Protein AF-A0A6A4H3V5-F1 (afdb_monomer)

Sequence (166 aa):
MTEITISYGDTLASAAERAKYLAPYGIRSCACGPSCSDPARAKISEKRRESLRNPFTLFPPPEPTWPRDKWIQPAVQRVQELEEEDLQAPEPYKRTLHLLVNAYSHLQDIDKALFYAKKLKPVCKAHEGVDLPAMYLSKSGLKSSPGYMAAAMQKNFKLPQEYHLC

Secondary structure (DSSP, 8-state):
-PPP---SS-TTS-HHHHHHHHGGGT-SS--SSHHHHSHHHHHHHHHHHHHHHSPP-----SS--SSTTGGGHHHHHHHHHHHHTT--SSHHHHHHHHHHHHHHHHTT-HHHHHHHHHHHHHHHHHHHSSPPPGGGSSHHHHHTSHHHHHHHHHHH-PPP------

Structure (mmCIF, N/CA/C/O backbone):
data_AF-A0A6A4H3V5-F1
#
_entry.id   AF-A0A6A4H3V5-F1
#
loop_
_atom_site.group_PDB
_atom_site.id
_atom_site.type_symbol
_atom_site.label_atom_id
_atom_site.label_alt_id
_atom_site.label_comp_id
_atom_site.label_asym_id
_atom_site.label_entity_id
_atom_site.label_seq_id
_atom_site.pdbx_PDB_ins_code
_atom_site.Cartn_x
_atom_site.Cartn_y
_atom_site.Cartn_z
_atom_site.occupancy
_atom_site.B_iso_or_equiv
_atom_site.auth_seq_id
_atom_site.auth_comp_id
_atom_site.auth_asym_id
_atom_site.auth_atom_id
_atom_site.pdbx_PDB_model_num
ATOM 1 N N . MET A 1 1 ? -11.578 -22.046 15.046 1.00 62.75 1 MET A N 1
ATOM 2 C CA . MET A 1 1 ? -12.554 -21.227 14.300 1.00 62.75 1 MET A CA 1
ATOM 3 C C . MET A 1 1 ? -12.073 -19.793 14.404 1.00 62.75 1 MET A C 1
ATOM 5 O O . MET A 1 1 ? -11.850 -19.351 15.522 1.00 62.75 1 MET A O 1
ATOM 9 N N . THR A 1 2 ? -11.790 -19.136 13.281 1.00 87.06 2 THR A N 1
ATOM 10 C CA . THR A 1 2 ? -11.323 -17.740 13.271 1.00 87.06 2 THR A CA 1
ATOM 11 C C . THR A 1 2 ? -12.538 -16.828 13.198 1.00 87.06 2 THR A C 1
ATOM 13 O O . THR A 1 2 ? -13.448 -17.097 12.414 1.00 87.06 2 THR A O 1
ATOM 16 N N . GLU A 1 3 ? -12.576 -15.791 14.029 1.00 86.88 3 GLU A N 1
ATOM 17 C CA . GLU A 1 3 ? -13.626 -14.774 13.976 1.00 86.88 3 GLU A CA 1
ATOM 18 C C . GLU A 1 3 ? -13.541 -13.998 12.653 1.00 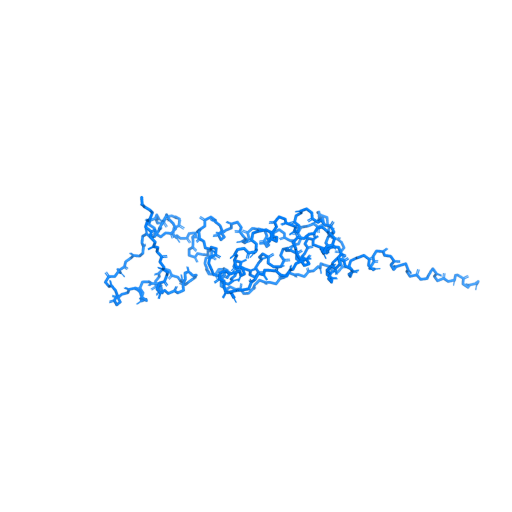86.88 3 GLU A C 1
ATOM 20 O O . GLU A 1 3 ? -12.453 -13.625 12.212 1.00 86.88 3 GLU A O 1
ATOM 25 N N . ILE A 1 4 ? -14.686 -13.778 12.005 1.00 86.19 4 ILE A N 1
ATOM 26 C CA . ILE A 1 4 ? -14.782 -12.961 10.791 1.00 86.19 4 ILE A CA 1
ATOM 27 C C . ILE A 1 4 ? -15.209 -11.560 11.215 1.00 86.19 4 ILE A C 1
ATOM 29 O O . ILE A 1 4 ? -16.262 -11.396 11.828 1.00 86.19 4 ILE A O 1
ATOM 33 N N . THR A 1 5 ? -14.413 -10.553 10.864 1.00 86.12 5 THR A N 1
ATOM 34 C CA . THR A 1 5 ? -14.663 -9.154 11.223 1.00 86.12 5 THR A CA 1
ATOM 35 C C . THR A 1 5 ? -14.806 -8.278 9.978 1.00 86.12 5 THR A C 1
ATOM 37 O O . THR A 1 5 ? -14.282 -8.592 8.908 1.00 86.12 5 THR A O 1
ATOM 40 N N . ILE A 1 6 ? -15.541 -7.172 10.116 1.00 86.00 6 ILE A N 1
ATOM 41 C CA . ILE A 1 6 ? -15.692 -6.128 9.094 1.00 86.00 6 ILE A CA 1
ATOM 42 C C . ILE A 1 6 ? -15.545 -4.748 9.741 1.00 86.00 6 ILE A C 1
ATOM 44 O O . ILE A 1 6 ? -15.751 -4.598 10.946 1.00 86.00 6 ILE A O 1
ATOM 48 N N . SER A 1 7 ? -15.218 -3.729 8.946 1.00 86.75 7 SER A N 1
ATOM 49 C CA . SER A 1 7 ? -15.204 -2.344 9.425 1.00 86.75 7 SER A CA 1
ATOM 50 C C . SER A 1 7 ? -16.557 -1.671 9.206 1.00 86.75 7 SER A C 1
ATOM 52 O O . SER A 1 7 ? -17.063 -1.653 8.087 1.00 86.75 7 SER A O 1
ATOM 54 N N . TYR A 1 8 ? -17.109 -1.055 10.254 1.00 87.38 8 TYR A N 1
ATOM 55 C CA . TYR A 1 8 ? -18.342 -0.255 10.175 1.00 87.38 8 TYR A CA 1
ATOM 56 C C . TYR A 1 8 ? -18.112 1.199 9.731 1.00 87.38 8 TYR A C 1
ATOM 58 O O . TYR A 1 8 ? -19.067 1.952 9.558 1.00 87.38 8 TYR A O 1
ATOM 66 N N . GLY A 1 9 ? -16.855 1.614 9.569 1.00 85.88 9 GLY A N 1
ATOM 67 C CA . GLY A 1 9 ? -16.488 2.966 9.159 1.00 85.88 9 GLY A CA 1
ATOM 68 C C . GLY A 1 9 ? -15.148 2.998 8.433 1.00 85.88 9 GLY A C 1
ATOM 69 O O . GLY A 1 9 ? -14.551 1.957 8.153 1.00 85.88 9 GLY A O 1
ATOM 70 N N . ASP A 1 10 ? -14.658 4.198 8.138 1.00 88.75 10 ASP A N 1
ATOM 71 C CA . ASP A 1 10 ? -13.332 4.367 7.545 1.00 88.75 10 ASP A CA 1
ATOM 72 C C . ASP A 1 10 ? -12.242 3.959 8.553 1.00 88.75 10 ASP A C 1
ATOM 74 O O . ASP A 1 10 ? -12.082 4.566 9.614 1.00 88.75 10 ASP A O 1
ATOM 78 N N . THR A 1 11 ? -11.479 2.916 8.221 1.00 88.75 11 THR A N 1
ATOM 79 C CA . THR A 1 11 ? -10.389 2.405 9.063 1.00 88.75 11 THR A CA 1
ATOM 80 C C . THR A 1 11 ? -9.207 3.373 9.147 1.00 88.75 11 THR A C 1
ATOM 82 O O . THR A 1 11 ? -8.401 3.263 10.068 1.00 88.75 11 THR A O 1
ATOM 85 N N . LEU A 1 12 ? -9.101 4.319 8.207 1.00 90.50 12 LEU A N 1
ATOM 86 C CA . LEU A 1 12 ? -8.095 5.384 8.200 1.00 90.50 12 LEU A CA 1
ATOM 87 C C . LEU A 1 12 ? -8.579 6.667 8.888 1.00 90.50 12 LEU A C 1
ATOM 89 O O . LEU A 1 12 ? -7.789 7.596 9.061 1.00 90.50 12 LEU A O 1
ATOM 93 N N . ALA A 1 13 ? -9.850 6.745 9.293 1.00 89.75 13 ALA A N 1
ATOM 94 C CA . ALA A 1 13 ? -10.328 7.853 10.111 1.00 89.75 13 ALA A CA 1
ATOM 95 C C . ALA A 1 13 ? -9.638 7.842 11.477 1.00 89.75 13 ALA A C 1
ATOM 97 O O . ALA A 1 13 ? -9.174 6.795 11.918 1.00 89.75 13 ALA A O 1
ATOM 98 N N . SER A 1 14 ? -9.592 8.980 12.168 1.00 88.06 14 SER A N 1
ATOM 99 C CA . SER A 1 14 ? -8.983 9.068 13.498 1.00 88.06 14 SER A CA 1
ATOM 100 C C . SER A 1 14 ? -9.738 8.238 14.543 1.00 88.06 14 SER A C 1
ATOM 102 O O . SER A 1 14 ? -10.925 7.961 14.378 1.00 88.06 14 SER A O 1
ATOM 104 N N . ALA A 1 15 ? -9.105 7.882 15.666 1.00 87.56 15 ALA A N 1
ATOM 105 C CA . ALA A 1 15 ? -9.779 7.156 16.756 1.00 87.56 15 ALA A CA 1
ATOM 106 C C . ALA A 1 15 ? -11.080 7.833 17.211 1.00 87.56 15 ALA A C 1
ATOM 108 O O . ALA A 1 15 ? -12.090 7.158 17.415 1.00 87.56 15 ALA A O 1
ATOM 109 N N . ALA A 1 16 ? -11.069 9.164 17.322 1.00 87.06 16 ALA A N 1
ATOM 110 C CA . ALA A 1 16 ? -12.242 9.941 17.703 1.00 87.06 16 ALA A CA 1
ATOM 111 C C . ALA A 1 16 ? -13.351 9.882 16.639 1.00 87.06 16 ALA A C 1
ATOM 113 O O . ALA A 1 16 ? -14.526 9.768 16.979 1.00 87.06 16 ALA A O 1
ATOM 114 N N . GLU A 1 17 ? -12.996 9.937 15.353 1.00 89.56 17 GLU A N 1
ATOM 115 C CA . GLU A 1 17 ? -13.956 9.782 14.256 1.00 89.56 17 GLU A CA 1
ATOM 116 C C . GLU A 1 17 ? -14.534 8.364 14.225 1.00 89.56 17 GLU A C 1
ATOM 118 O O . GLU A 1 17 ? -15.754 8.207 14.198 1.00 89.56 17 GLU A O 1
ATOM 123 N N . ARG A 1 18 ? -13.688 7.330 14.329 1.00 90.12 18 ARG A N 1
ATOM 124 C CA . ARG A 1 18 ? -14.128 5.928 14.389 1.00 90.12 18 ARG A CA 1
ATOM 125 C C . ARG A 1 18 ? -15.070 5.693 15.573 1.00 90.12 18 ARG A C 1
ATOM 127 O O . ARG A 1 18 ? -16.102 5.057 15.400 1.00 90.12 18 ARG A O 1
ATOM 134 N N . ALA A 1 19 ? -14.782 6.256 16.749 1.00 89.12 19 ALA A N 1
ATOM 135 C CA . ALA A 1 19 ? -15.657 6.146 17.920 1.00 89.12 19 ALA A CA 1
ATOM 136 C C . ALA A 1 19 ? -17.055 6.748 17.680 1.00 89.12 19 ALA A C 1
ATOM 138 O O . ALA A 1 19 ? -18.046 6.175 18.124 1.00 89.12 19 ALA A O 1
ATOM 139 N N . LYS A 1 20 ? -17.163 7.855 16.929 1.00 90.19 20 LYS A N 1
ATOM 140 C CA . LYS A 1 20 ? -18.466 8.433 16.548 1.00 90.19 20 LYS A CA 1
ATOM 141 C C . LYS A 1 20 ? -19.268 7.496 15.641 1.00 90.19 20 LYS A C 1
ATOM 143 O O . LYS A 1 20 ? -20.462 7.332 15.864 1.00 90.19 20 LYS A O 1
ATOM 148 N N . TYR A 1 21 ? -18.618 6.859 14.663 1.00 89.31 21 TYR A N 1
ATOM 149 C CA . TYR A 1 21 ? -19.262 5.875 13.777 1.00 89.31 21 TYR A CA 1
ATOM 150 C C . TYR A 1 21 ? -19.672 4.590 14.503 1.00 89.31 21 TYR A C 1
ATOM 152 O O . TYR A 1 21 ? -20.641 3.941 14.118 1.00 89.31 21 TYR A O 1
ATOM 160 N N . LEU A 1 22 ? -18.939 4.229 15.554 1.00 90.88 22 LEU A N 1
ATOM 161 C CA . LEU A 1 22 ? -19.165 3.020 16.339 1.00 90.88 22 LEU A CA 1
ATOM 162 C C . LEU A 1 22 ? -20.174 3.214 17.486 1.00 90.88 22 LEU A C 1
ATOM 164 O O . LEU A 1 22 ? -20.755 2.235 17.958 1.00 90.88 22 LEU A O 1
ATOM 168 N N . ALA A 1 23 ? -20.444 4.459 17.892 1.00 92.19 23 ALA A N 1
ATOM 169 C CA . ALA A 1 23 ? -21.372 4.785 18.973 1.00 92.19 23 ALA A CA 1
ATOM 170 C C . ALA A 1 23 ? -22.793 4.193 18.806 1.00 92.19 23 ALA A C 1
ATOM 172 O O . ALA A 1 23 ? -23.308 3.671 19.799 1.00 92.19 23 ALA A O 1
ATOM 173 N N . PRO A 1 24 ? -23.419 4.178 17.605 1.00 93.31 24 PRO A N 1
ATOM 174 C CA . PRO A 1 24 ? -24.721 3.530 17.394 1.00 93.31 24 PRO A CA 1
ATOM 175 C C . PRO A 1 24 ? -24.737 2.026 17.699 1.00 93.31 24 PRO A C 1
ATOM 177 O O . PRO A 1 24 ? -25.790 1.472 17.994 1.00 93.31 24 PRO A O 1
ATOM 180 N N . TYR A 1 25 ? -23.573 1.373 17.664 1.00 91.50 25 TYR A N 1
ATOM 181 C CA . TYR A 1 25 ? -23.408 -0.054 17.944 1.00 91.50 25 TYR A CA 1
ATOM 182 C C . TYR A 1 25 ? -23.007 -0.330 19.402 1.00 91.50 25 TYR A C 1
ATOM 184 O O . TYR A 1 25 ? -22.641 -1.451 19.745 1.00 91.50 25 TYR A O 1
ATOM 192 N N . GLY A 1 26 ? -23.024 0.688 20.271 1.00 91.12 26 GLY A N 1
ATOM 193 C CA . GLY A 1 26 ? -22.635 0.564 21.680 1.00 91.12 26 GLY A CA 1
ATOM 194 C C . GLY A 1 26 ? -21.125 0.441 21.916 1.00 91.12 26 GLY A C 1
ATOM 195 O O . GLY A 1 26 ? -20.692 0.272 23.057 1.00 91.12 26 GLY A O 1
ATOM 196 N N . ILE A 1 27 ? -20.307 0.567 20.868 1.00 88.44 27 ILE A N 1
ATOM 197 C CA . ILE A 1 27 ? -18.850 0.450 20.948 1.00 88.44 27 ILE A CA 1
ATOM 198 C C . ILE A 1 27 ? -18.259 1.843 21.195 1.00 88.44 27 ILE A C 1
ATOM 200 O O . ILE A 1 27 ? -18.234 2.697 20.310 1.00 88.44 27 ILE A O 1
ATOM 204 N N . ARG A 1 28 ? -17.783 2.080 22.423 1.00 80.38 28 AR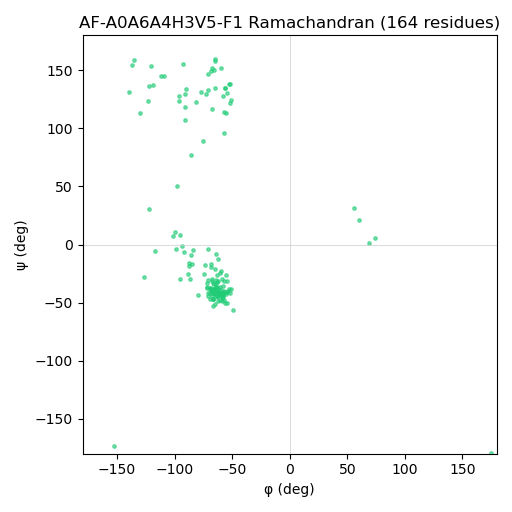G A N 1
ATOM 205 C CA . ARG A 1 28 ? -17.243 3.387 22.852 1.00 80.38 28 ARG A CA 1
ATOM 206 C C . ARG A 1 28 ? -15.759 3.571 22.539 1.00 80.38 28 ARG A C 1
ATOM 208 O O . ARG A 1 28 ? -15.316 4.694 22.323 1.00 80.38 28 ARG A O 1
ATOM 215 N N . SER A 1 29 ? -14.997 2.482 22.512 1.00 77.88 29 SER A N 1
ATOM 216 C CA . SER A 1 29 ? -13.585 2.464 22.138 1.00 77.88 29 SER A CA 1
ATOM 217 C C . SER A 1 29 ? -13.301 1.230 21.290 1.00 77.88 29 SER A C 1
ATOM 219 O O . SER A 1 29 ? -13.707 0.117 21.620 1.00 77.88 29 SER A O 1
ATOM 221 N N . CYS A 1 30 ? -12.621 1.429 20.162 1.00 80.62 30 CYS A N 1
ATOM 222 C CA . CYS A 1 30 ? -12.168 0.320 19.334 1.00 80.62 30 CYS A CA 1
ATOM 223 C C . CYS A 1 30 ? -10.936 -0.317 19.988 1.00 80.62 30 CYS A C 1
ATOM 225 O O . CYS A 1 30 ? -9.999 0.394 20.336 1.00 80.62 30 CYS A O 1
ATOM 227 N N . ALA A 1 31 ? -10.926 -1.641 20.130 1.00 84.56 31 ALA A N 1
ATOM 228 C CA . ALA A 1 31 ? -9.794 -2.412 20.648 1.00 84.56 31 ALA A CA 1
ATOM 229 C C . ALA A 1 31 ? -9.324 -3.470 19.633 1.00 84.56 31 ALA A C 1
ATOM 231 O O . ALA A 1 31 ? -8.840 -4.528 20.016 1.00 84.56 31 ALA A O 1
ATOM 232 N N . CYS A 1 32 ? -9.476 -3.188 18.331 1.00 80.56 32 CYS A N 1
ATOM 233 C CA . CYS A 1 32 ? -9.210 -4.140 17.244 1.00 80.56 32 CYS A CA 1
ATOM 234 C C . CYS A 1 32 ? -7.753 -4.626 17.153 1.00 80.56 32 CYS A C 1
ATOM 236 O O . CYS A 1 32 ? -7.472 -5.567 16.424 1.00 80.56 32 CYS A O 1
ATOM 238 N N . GLY A 1 33 ? -6.828 -3.987 17.868 1.00 83.50 33 GLY A N 1
ATOM 239 C CA . GLY A 1 33 ? -5.428 -4.380 17.937 1.00 83.50 33 GLY A CA 1
ATOM 240 C C . GLY A 1 33 ? -4.597 -3.377 18.738 1.00 83.50 33 GLY A C 1
ATOM 241 O O . GLY A 1 33 ? -5.135 -2.362 19.200 1.00 83.50 33 GLY A O 1
ATOM 242 N N . PRO A 1 34 ? -3.278 -3.612 18.872 1.00 85.19 34 PRO A N 1
ATOM 243 C CA . PRO A 1 34 ? -2.369 -2.730 19.609 1.00 85.19 34 PRO A CA 1
ATOM 244 C C . PRO A 1 34 ? -2.409 -1.274 19.126 1.00 85.19 34 PRO A C 1
ATOM 246 O O . PRO A 1 34 ? -2.292 -0.356 19.928 1.00 85.19 34 PRO A O 1
ATOM 249 N N . SER A 1 35 ? -2.666 -1.049 17.834 1.00 84.88 35 SER A N 1
ATOM 250 C CA . SER A 1 35 ? -2.837 0.277 17.217 1.00 84.88 35 SER A CA 1
ATOM 251 C C . SER A 1 35 ? -4.054 1.066 17.729 1.00 84.88 35 SER A C 1
ATOM 253 O O . SER A 1 35 ? -4.237 2.228 17.362 1.00 84.88 35 SER A O 1
ATOM 255 N N . CYS A 1 36 ? -4.915 0.441 18.536 1.00 83.44 36 CYS A N 1
ATOM 256 C CA . CYS A 1 36 ? -6.065 1.072 19.181 1.00 83.44 36 CYS A CA 1
ATOM 257 C C . CYS A 1 36 ? -6.090 0.864 20.708 1.00 83.44 36 CYS A C 1
ATOM 259 O O . CYS A 1 36 ? -6.636 1.713 21.407 1.00 83.44 36 CYS A O 1
ATOM 261 N N . SER A 1 37 ? -5.518 -0.228 21.234 1.00 86.38 37 SER A N 1
ATOM 262 C CA . SER A 1 37 ? -5.554 -0.559 22.668 1.00 86.38 37 SER A CA 1
ATOM 263 C C . SER A 1 37 ? -4.331 -0.097 23.470 1.00 86.38 37 SER A C 1
ATOM 265 O O . SER A 1 37 ? -4.474 0.196 24.655 1.00 86.38 37 SER A O 1
ATOM 267 N N . ASP A 1 38 ? -3.146 -0.005 22.859 1.00 88.38 38 ASP A N 1
ATOM 268 C CA . ASP A 1 38 ? -1.923 0.486 23.509 1.00 88.38 38 ASP A CA 1
ATOM 269 C C . ASP A 1 38 ? -1.810 2.011 23.302 1.00 88.38 38 ASP A C 1
ATOM 271 O O . ASP A 1 38 ? -1.692 2.452 22.156 1.00 88.38 38 ASP A O 1
ATOM 275 N N . PRO A 1 39 ? -1.810 2.845 24.364 1.00 86.44 39 PRO A N 1
ATOM 276 C CA . PRO A 1 39 ? -1.764 4.304 24.233 1.00 86.44 39 PRO A CA 1
ATOM 277 C C . PRO A 1 39 ? -0.545 4.843 23.471 1.00 86.44 39 PRO A C 1
ATOM 279 O O . PRO A 1 39 ? -0.659 5.837 22.747 1.00 86.44 39 PRO A O 1
ATOM 282 N N . ALA A 1 40 ? 0.623 4.209 23.622 1.00 88.31 40 ALA A N 1
ATOM 283 C CA . ALA A 1 40 ? 1.843 4.639 22.948 1.00 88.31 40 ALA A CA 1
ATOM 284 C C . ALA A 1 40 ? 1.760 4.341 21.447 1.00 88.31 40 ALA A C 1
ATOM 286 O O . ALA A 1 40 ? 2.062 5.208 20.622 1.00 88.31 40 ALA A O 1
ATOM 287 N N . ARG A 1 41 ? 1.281 3.143 21.089 1.00 86.75 41 ARG A N 1
ATOM 288 C CA . ARG A 1 41 ? 1.068 2.757 19.687 1.00 86.75 41 ARG A CA 1
ATOM 289 C C . ARG A 1 41 ? -0.074 3.528 19.045 1.00 86.75 41 ARG A C 1
ATOM 291 O O . ARG A 1 41 ? 0.093 4.005 17.930 1.00 86.75 41 ARG A O 1
ATOM 298 N N . ALA A 1 42 ? -1.181 3.736 19.752 1.00 86.44 42 ALA A N 1
ATOM 299 C CA . ALA A 1 42 ? -2.331 4.478 19.251 1.00 86.44 42 ALA A CA 1
ATOM 300 C C . ALA A 1 42 ? -1.937 5.889 18.796 1.00 86.44 42 ALA A C 1
ATOM 302 O O . ALA A 1 42 ? -2.345 6.326 17.725 1.00 86.44 42 ALA A O 1
ATOM 303 N N . LYS A 1 43 ? -1.068 6.586 19.542 1.00 87.69 43 LYS A N 1
ATOM 304 C CA . LYS A 1 43 ? -0.579 7.915 19.139 1.00 87.69 43 LYS A CA 1
ATOM 305 C C . LYS A 1 43 ? 0.227 7.882 17.834 1.00 87.69 43 LYS A C 1
ATOM 307 O O . LYS A 1 43 ? 0.094 8.790 17.013 1.00 87.69 43 LYS A O 1
ATOM 312 N N . ILE A 1 44 ? 1.057 6.856 17.641 1.00 89.69 44 ILE A N 1
ATOM 313 C CA . ILE A 1 44 ? 1.822 6.654 16.401 1.00 89.69 44 ILE A CA 1
ATOM 314 C C . ILE A 1 44 ? 0.860 6.339 15.251 1.00 89.69 44 ILE A C 1
ATOM 316 O O . ILE A 1 44 ? 0.944 6.970 14.197 1.00 89.69 44 ILE A O 1
ATOM 320 N N . SER A 1 45 ? -0.083 5.426 15.478 1.00 89.25 45 SER A N 1
ATOM 321 C CA . SER A 1 45 ? -1.064 5.013 14.479 1.00 89.25 45 SER A CA 1
ATOM 322 C C . SER A 1 45 ? -1.994 6.136 14.057 1.00 89.25 45 SER A C 1
ATOM 324 O O . SER A 1 45 ? -2.285 6.258 12.874 1.00 89.25 45 SER A O 1
ATOM 326 N N . GLU A 1 46 ? -2.405 7.026 14.961 1.00 88.94 46 GLU A N 1
ATOM 327 C CA . GLU A 1 46 ? -3.218 8.175 14.552 1.00 88.94 46 GLU A CA 1
ATOM 328 C C . GLU A 1 46 ? -2.457 9.139 13.638 1.00 88.94 46 GLU A C 1
ATOM 330 O O . GLU A 1 46 ? -3.000 9.583 12.626 1.00 88.94 46 GLU A O 1
ATOM 335 N N . LYS A 1 47 ? -1.170 9.384 13.909 1.00 88.56 47 LYS A N 1
ATOM 336 C CA . LYS A 1 47 ? -0.331 10.188 13.012 1.00 88.56 47 LYS A CA 1
ATOM 337 C C . LYS A 1 47 ? -0.121 9.506 11.653 1.00 88.56 47 LYS A C 1
ATOM 339 O O . LYS A 1 47 ? -0.112 10.180 10.623 1.00 88.56 47 LYS A O 1
ATOM 344 N N . ARG A 1 48 ? 0.050 8.179 11.636 1.00 89.31 48 ARG A N 1
ATOM 345 C CA . ARG A 1 48 ? 0.166 7.388 10.398 1.00 89.31 48 ARG A CA 1
ATOM 346 C C . ARG A 1 48 ? -1.128 7.436 9.591 1.00 89.31 48 ARG A C 1
ATOM 348 O O . ARG A 1 48 ? -1.103 7.786 8.421 1.00 89.31 48 ARG A O 1
ATOM 355 N N . ARG A 1 49 ? -2.278 7.159 10.202 1.00 88.62 49 ARG A N 1
ATOM 356 C CA . ARG A 1 49 ? -3.589 7.195 9.530 1.00 88.62 49 ARG A CA 1
ATOM 357 C C . ARG A 1 49 ? -3.874 8.551 8.898 1.00 88.62 49 ARG A C 1
ATOM 359 O O . ARG A 1 49 ? -4.328 8.611 7.759 1.00 88.62 49 ARG A O 1
ATOM 366 N N . GLU A 1 50 ? -3.518 9.636 9.579 1.00 87.25 50 GLU A N 1
ATOM 367 C CA . GLU A 1 50 ? -3.611 10.979 9.013 1.00 87.25 50 GLU A CA 1
ATOM 368 C C . GLU A 1 50 ? -2.770 11.140 7.734 1.00 87.25 50 GLU A C 1
ATOM 370 O O . GLU A 1 50 ? -3.296 11.588 6.714 1.00 87.25 50 GLU A O 1
ATOM 375 N N . SER A 1 51 ? -1.502 10.714 7.737 1.00 86.94 51 SER A N 1
ATOM 376 C CA . SER A 1 51 ? -0.642 10.792 6.546 1.00 86.94 51 SER A CA 1
ATOM 377 C C . SER A 1 51 ? -1.097 9.850 5.419 1.00 86.94 51 SER A C 1
ATOM 379 O O . SER A 1 51 ? -0.955 10.169 4.232 1.00 86.94 51 SER A O 1
ATOM 381 N N . LEU A 1 52 ? -1.695 8.711 5.777 1.00 88.50 52 LEU A N 1
ATOM 382 C CA . LEU A 1 52 ? -2.219 7.697 4.863 1.00 88.50 52 LEU A CA 1
ATOM 383 C C . LEU A 1 52 ? -3.516 8.115 4.157 1.00 88.50 52 LEU A C 1
ATOM 385 O O . LEU A 1 52 ? -3.846 7.538 3.117 1.00 88.50 52 LEU A O 1
ATOM 389 N N . ARG A 1 53 ? -4.230 9.127 4.661 1.00 84.75 53 ARG A N 1
ATOM 390 C CA . ARG A 1 53 ? -5.385 9.714 3.960 1.00 84.75 53 ARG A CA 1
ATOM 391 C C . ARG A 1 53 ? -4.971 10.594 2.780 1.00 84.75 53 ARG A C 1
ATOM 393 O O . ARG A 1 53 ? -5.724 10.718 1.817 1.00 84.75 53 ARG A O 1
ATOM 400 N N . ASN A 1 54 ? -3.762 11.155 2.805 1.00 85.25 54 ASN A N 1
ATOM 401 C CA . ASN A 1 54 ? -3.280 11.997 1.714 1.00 85.25 54 ASN A CA 1
ATOM 402 C C . ASN A 1 54 ? -2.973 11.153 0.466 1.00 85.25 54 ASN A C 1
ATOM 404 O O . ASN A 1 54 ? -2.284 10.129 0.591 1.00 85.25 54 ASN A O 1
ATOM 408 N N . PRO A 1 55 ? -3.430 11.566 -0.734 1.00 81.12 55 PRO A N 1
ATOM 409 C CA . PRO A 1 55 ? -3.086 10.890 -1.976 1.00 81.12 55 PRO A CA 1
ATOM 410 C C . PRO A 1 55 ? -1.571 10.785 -2.142 1.00 81.12 55 PRO A C 1
ATOM 412 O O . PRO A 1 55 ? -0.846 11.768 -2.012 1.00 81.12 55 PRO A O 1
ATOM 415 N N . PHE A 1 56 ? -1.097 9.582 -2.448 1.00 85.12 56 PHE A N 1
ATOM 416 C CA . PHE A 1 56 ? 0.309 9.340 -2.728 1.00 85.12 56 PHE A CA 1
ATOM 417 C C . PHE A 1 56 ? 0.537 9.366 -4.240 1.00 85.12 56 PHE A C 1
ATOM 419 O O . PHE A 1 56 ? -0.157 8.677 -4.996 1.00 85.12 56 PHE A O 1
ATOM 426 N N . THR A 1 57 ? 1.505 10.159 -4.685 1.00 85.69 57 THR A N 1
ATOM 427 C CA . THR A 1 57 ? 1.931 10.225 -6.085 1.00 85.69 57 THR A CA 1
ATOM 428 C C . THR A 1 57 ? 3.386 9.821 -6.195 1.00 85.69 57 THR A C 1
ATOM 430 O O . THR A 1 57 ? 4.211 10.246 -5.391 1.00 85.69 57 THR A O 1
ATOM 433 N N . LEU A 1 58 ? 3.698 9.023 -7.211 1.00 89.00 58 LEU A N 1
ATOM 434 C CA . LEU A 1 58 ? 5.038 8.517 -7.450 1.00 89.00 58 LEU A CA 1
ATOM 435 C C . LEU A 1 58 ? 5.402 8.783 -8.909 1.00 89.00 58 LEU A C 1
ATOM 437 O O . LEU A 1 58 ? 4.790 8.206 -9.806 1.00 89.00 58 LEU A O 1
ATOM 441 N N . PHE A 1 59 ? 6.376 9.663 -9.133 1.00 84.88 59 PHE A N 1
ATOM 442 C CA . PHE A 1 59 ? 6.842 10.036 -10.467 1.00 84.88 59 PHE A CA 1
ATOM 443 C C . PHE A 1 59 ? 8.334 9.747 -10.601 1.00 84.88 59 PHE A C 1
ATOM 445 O O . PHE A 1 59 ? 9.083 10.067 -9.672 1.00 84.88 59 PHE A O 1
ATOM 452 N N . PRO A 1 60 ? 8.776 9.166 -11.730 1.00 85.56 60 PRO A N 1
ATOM 453 C CA . PRO A 1 60 ? 10.195 9.041 -12.012 1.00 85.56 60 PRO A CA 1
ATOM 454 C C . PRO A 1 60 ? 10.864 10.422 -11.980 1.00 85.56 60 PRO A C 1
ATOM 456 O O . PRO A 1 60 ? 10.307 11.373 -12.538 1.00 85.56 60 PRO A O 1
ATOM 459 N N . PRO A 1 61 ? 12.033 10.562 -11.334 1.00 86.25 61 PRO A N 1
ATOM 460 C CA . PRO A 1 61 ? 12.773 11.813 -11.356 1.00 86.25 61 PRO A CA 1
ATOM 461 C C . PRO A 1 61 ? 13.262 12.112 -12.785 1.00 86.25 61 PRO A C 1
ATOM 463 O O . PRO A 1 61 ? 13.536 11.174 -13.538 1.00 86.25 61 PRO A O 1
ATOM 466 N N . PRO A 1 62 ? 13.398 13.397 -13.165 1.00 82.62 62 PRO A N 1
ATOM 467 C CA . PRO A 1 62 ? 13.886 13.778 -14.492 1.00 82.62 62 PRO A CA 1
ATOM 468 C C . PRO A 1 62 ? 15.337 13.337 -14.714 1.00 82.62 62 PRO A C 1
ATOM 470 O O . PRO A 1 62 ? 15.704 12.941 -15.817 1.00 82.62 62 PRO A O 1
ATOM 473 N N . GLU A 1 63 ? 16.142 13.356 -13.650 1.00 79.81 63 GLU A N 1
ATOM 474 C CA . GLU A 1 63 ? 17.517 12.871 -13.653 1.00 79.81 63 GLU A CA 1
ATOM 475 C C . GLU A 1 63 ? 17.647 11.573 -12.843 1.00 79.81 63 GLU A C 1
ATOM 477 O O . GLU A 1 63 ? 16.978 11.407 -11.813 1.00 79.81 63 GLU A O 1
ATOM 482 N N . PRO A 1 64 ? 18.523 10.639 -13.258 1.00 79.88 64 PRO A N 1
ATOM 483 C CA . PRO A 1 64 ? 18.778 9.426 -12.498 1.00 79.88 64 PRO A CA 1
ATOM 484 C C . PRO A 1 64 ? 19.270 9.748 -11.084 1.00 79.88 64 PRO A C 1
ATOM 486 O O . PRO A 1 64 ? 20.256 10.453 -10.890 1.00 79.88 64 PRO A O 1
ATOM 489 N N . THR A 1 65 ? 18.610 9.170 -10.086 1.00 82.31 65 THR A N 1
ATOM 490 C CA . THR A 1 65 ? 19.055 9.246 -8.689 1.00 82.31 65 THR A CA 1
ATOM 491 C C . THR A 1 65 ? 19.941 8.054 -8.335 1.00 82.31 65 THR A C 1
ATOM 493 O O . THR A 1 65 ? 19.843 6.990 -8.949 1.00 82.31 65 THR A O 1
ATOM 496 N N . TRP A 1 66 ? 20.801 8.218 -7.327 1.00 83.25 66 TRP A N 1
ATOM 497 C CA . TRP A 1 66 ? 21.584 7.126 -6.749 1.00 83.25 66 TRP A CA 1
ATOM 498 C C . TRP A 1 66 ? 21.312 7.012 -5.242 1.00 83.25 66 TRP A C 1
ATOM 500 O O . TRP A 1 66 ? 21.495 7.994 -4.518 1.00 83.25 66 TRP A O 1
ATOM 510 N N . PRO A 1 67 ? 20.875 5.839 -4.746 1.00 88.50 67 PRO A N 1
ATOM 511 C CA . PRO A 1 67 ? 20.429 4.657 -5.500 1.00 88.50 67 PRO A CA 1
ATOM 512 C C . PRO A 1 67 ? 19.225 4.933 -6.423 1.00 88.50 67 PRO A C 1
ATOM 514 O O . PRO A 1 67 ? 18.406 5.802 -6.129 1.00 88.50 67 PRO A O 1
ATOM 517 N N . ARG A 1 68 ? 19.096 4.178 -7.528 1.00 87.88 68 ARG A N 1
ATOM 518 C CA . ARG A 1 68 ? 18.052 4.394 -8.560 1.00 87.88 68 ARG A CA 1
ATOM 519 C C . ARG A 1 68 ? 16.619 4.274 -8.057 1.00 87.88 68 ARG A C 1
ATOM 521 O O . ARG A 1 68 ? 15.716 4.832 -8.670 1.00 87.88 68 ARG A O 1
ATOM 528 N N . ASP A 1 69 ? 16.405 3.543 -6.971 1.00 90.50 69 ASP A N 1
ATOM 529 C CA . ASP A 1 69 ? 15.102 3.337 -6.345 1.00 90.50 69 ASP A CA 1
ATOM 530 C C . ASP A 1 69 ? 14.872 4.238 -5.124 1.00 90.50 69 ASP A C 1
ATOM 532 O O . ASP A 1 69 ? 13.877 4.065 -4.422 1.00 90.50 69 ASP A O 1
ATOM 536 N N . LYS A 1 70 ? 15.736 5.235 -4.877 1.00 92.31 70 LYS A N 1
ATOM 537 C CA . LYS A 1 70 ? 15.594 6.172 -3.751 1.00 92.31 70 LYS A CA 1
ATOM 538 C C . LYS A 1 70 ? 14.236 6.881 -3.752 1.00 92.31 70 LYS A C 1
ATOM 540 O O . LYS A 1 70 ? 13.601 6.990 -2.709 1.00 92.31 70 LYS A O 1
ATOM 545 N N . TRP A 1 71 ? 13.772 7.317 -4.923 1.00 92.62 71 TRP A N 1
ATOM 546 C CA . TRP A 1 71 ? 12.477 7.988 -5.093 1.00 92.62 71 TRP A CA 1
ATOM 547 C C . TRP A 1 71 ? 11.270 7.064 -4.850 1.00 92.62 71 TRP A C 1
ATOM 549 O O . TRP A 1 71 ? 10.174 7.557 -4.608 1.00 92.62 71 TRP A O 1
ATOM 559 N N . ILE A 1 72 ? 11.464 5.739 -4.863 1.00 95.25 72 ILE A N 1
ATOM 560 C CA . ILE A 1 72 ? 10.419 4.728 -4.628 1.00 95.25 72 ILE A CA 1
ATOM 561 C C . ILE A 1 72 ? 10.272 4.402 -3.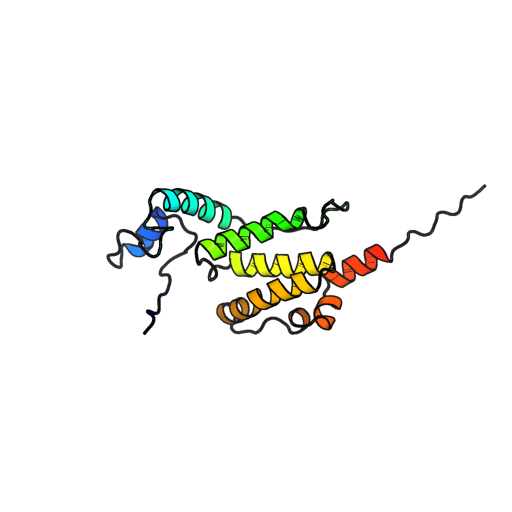135 1.00 95.25 72 ILE A C 1
ATOM 563 O O . ILE A 1 72 ? 9.189 4.017 -2.697 1.00 95.25 72 ILE A O 1
ATOM 567 N N . GLN A 1 73 ? 11.325 4.589 -2.331 1.00 94.88 73 GLN A N 1
ATOM 568 C CA . GLN A 1 73 ? 11.348 4.184 -0.917 1.00 94.88 73 GLN A CA 1
ATOM 569 C C . GLN A 1 73 ? 10.172 4.706 -0.073 1.00 94.88 73 GLN A C 1
ATOM 571 O O . GLN A 1 73 ? 9.642 3.921 0.711 1.00 94.88 73 GLN A O 1
ATOM 576 N N . PRO A 1 74 ? 9.671 5.946 -0.248 1.00 94.25 74 PRO A N 1
ATOM 577 C CA . PRO A 1 74 ? 8.506 6.397 0.515 1.00 94.25 74 PRO A CA 1
ATOM 578 C C . PRO A 1 74 ? 7.237 5.569 0.237 1.00 94.25 74 PRO A C 1
ATOM 580 O O . PRO A 1 74 ? 6.423 5.363 1.133 1.00 94.25 74 PRO A O 1
ATOM 583 N N . ALA A 1 75 ? 7.072 5.040 -0.981 1.00 95.88 75 ALA A N 1
ATOM 584 C CA . ALA A 1 75 ? 5.961 4.148 -1.319 1.00 95.88 75 ALA A CA 1
ATOM 585 C C . ALA A 1 75 ? 6.126 2.761 -0.677 1.00 95.88 75 ALA A C 1
ATOM 587 O O . ALA A 1 75 ? 5.148 2.165 -0.228 1.00 95.88 75 ALA A O 1
ATOM 588 N N . VAL A 1 76 ? 7.366 2.263 -0.609 1.00 96.81 76 VAL A N 1
ATOM 589 C CA . VAL A 1 76 ? 7.701 1.009 0.085 1.00 96.81 76 VAL A CA 1
ATOM 590 C C . VAL A 1 76 ? 7.377 1.132 1.570 1.00 96.81 76 VAL A C 1
ATOM 592 O O . VAL A 1 76 ? 6.667 0.287 2.110 1.00 96.81 76 VAL A O 1
ATOM 595 N N . GLN A 1 77 ? 7.821 2.222 2.200 1.00 95.25 77 GLN A N 1
ATOM 596 C CA . GLN A 1 77 ? 7.529 2.515 3.600 1.00 95.25 77 GLN A CA 1
ATOM 597 C C . GLN A 1 77 ? 6.020 2.588 3.852 1.00 95.25 77 GLN A C 1
ATOM 599 O O . GLN A 1 77 ? 5.525 1.992 4.801 1.00 95.25 77 GLN A O 1
ATOM 604 N N . ARG A 1 78 ? 5.262 3.249 2.971 1.00 94.81 78 ARG A N 1
ATOM 605 C CA . ARG A 1 78 ? 3.803 3.346 3.104 1.00 94.81 78 ARG A CA 1
ATOM 606 C C . ARG A 1 78 ? 3.110 1.979 3.094 1.00 94.81 78 ARG A C 1
ATOM 608 O O . ARG A 1 78 ? 2.178 1.767 3.863 1.00 94.81 78 ARG A O 1
ATOM 615 N N . VAL A 1 79 ? 3.548 1.050 2.239 1.00 96.25 79 VAL A N 1
ATOM 616 C CA . VAL A 1 79 ? 3.029 -0.333 2.230 1.00 96.25 79 VAL A CA 1
ATOM 617 C C . VAL A 1 79 ? 3.366 -1.053 3.532 1.00 96.25 79 VAL A C 1
ATOM 619 O O . VAL A 1 79 ? 2.499 -1.731 4.071 1.00 96.25 79 VAL A O 1
ATOM 622 N N . GLN A 1 80 ? 4.583 -0.884 4.053 1.00 95.38 80 GLN A N 1
ATOM 623 C CA . GLN A 1 80 ? 4.990 -1.480 5.329 1.00 95.38 80 GLN A CA 1
ATOM 624 C C . GLN A 1 80 ? 4.154 -0.944 6.494 1.00 95.38 80 GLN A C 1
ATOM 626 O O . GLN A 1 80 ? 3.647 -1.730 7.281 1.00 95.38 80 GLN A O 1
ATOM 631 N N . GLU A 1 81 ? 3.938 0.371 6.568 1.00 93.12 81 GLU A N 1
ATOM 632 C CA . GLU A 1 81 ? 3.120 0.996 7.616 1.00 93.12 81 GLU A CA 1
ATOM 633 C C . GLU A 1 81 ? 1.661 0.516 7.578 1.00 93.12 81 GLU A C 1
ATOM 635 O O . GLU A 1 81 ? 1.059 0.302 8.627 1.00 93.12 81 GLU A O 1
ATOM 640 N N . LEU A 1 82 ? 1.097 0.308 6.381 1.00 93.12 82 LEU A N 1
ATOM 641 C CA . LEU A 1 82 ? -0.240 -0.271 6.218 1.00 93.12 82 LEU A CA 1
ATOM 642 C C . LEU A 1 82 ? -0.279 -1.752 6.626 1.00 93.12 82 LEU A C 1
ATOM 644 O O . LEU A 1 82 ? -1.250 -2.181 7.239 1.00 93.12 82 LEU A O 1
ATOM 648 N N . GLU A 1 83 ? 0.757 -2.531 6.309 1.00 93.81 83 GLU A N 1
ATOM 649 C CA . GLU A 1 83 ? 0.858 -3.945 6.700 1.00 93.81 83 GLU A CA 1
ATOM 650 C C . GLU A 1 83 ? 1.062 -4.117 8.210 1.00 93.81 83 GLU A C 1
ATOM 652 O O . GLU A 1 83 ? 0.451 -4.999 8.799 1.00 93.81 83 GLU A O 1
ATOM 657 N N . GLU A 1 84 ? 1.854 -3.255 8.851 1.00 90.31 84 GLU A N 1
ATOM 658 C CA . GLU A 1 84 ? 2.062 -3.247 10.308 1.00 90.31 84 GLU A CA 1
ATOM 659 C C . GLU A 1 84 ? 0.783 -2.957 11.104 1.00 90.31 84 GLU A C 1
ATOM 661 O O . GLU A 1 84 ? 0.687 -3.331 12.273 1.00 90.31 84 GLU A O 1
ATOM 666 N N . GLU A 1 85 ? -0.174 -2.251 10.499 1.00 87.88 85 GLU A N 1
ATOM 667 C CA . GLU A 1 85 ? -1.455 -1.909 11.120 1.00 87.88 85 GLU A CA 1
ATOM 668 C C . GLU A 1 85 ? -2.622 -2.788 10.652 1.00 87.88 85 GLU A C 1
ATOM 670 O O . GLU A 1 85 ? -3.766 -2.489 10.996 1.00 87.88 85 GLU A O 1
ATOM 675 N N . ASP A 1 86 ? -2.355 -3.842 9.873 1.00 88.38 86 ASP A N 1
ATOM 676 C CA . ASP A 1 86 ? -3.376 -4.706 9.263 1.00 88.38 86 ASP A CA 1
ATOM 677 C C . ASP A 1 86 ? -4.394 -3.923 8.397 1.00 88.38 86 ASP A C 1
ATOM 679 O O . ASP A 1 86 ? -5.564 -4.276 8.247 1.00 88.38 86 ASP A O 1
ATOM 683 N N . LEU A 1 87 ? -3.937 -2.830 7.777 1.00 89.44 87 LEU A N 1
ATOM 684 C CA . LEU A 1 87 ? -4.717 -1.922 6.935 1.00 89.44 87 LEU A CA 1
ATOM 685 C C . LEU A 1 87 ? -4.532 -2.241 5.442 1.00 89.44 87 LEU A C 1
ATOM 687 O O . LEU A 1 87 ? -4.254 -1.353 4.635 1.00 89.44 87 LEU A O 1
ATOM 691 N N . GLN A 1 88 ? -4.698 -3.506 5.041 1.00 91.94 88 GLN A N 1
ATOM 692 C CA . GLN A 1 88 ? -4.614 -3.896 3.620 1.00 91.94 88 GLN A CA 1
ATOM 693 C C . GLN A 1 88 ? -5.934 -3.713 2.851 1.00 91.94 88 GLN A C 1
ATOM 695 O O . GLN A 1 88 ? -5.943 -3.710 1.620 1.00 91.94 88 GLN A O 1
ATOM 700 N N . ALA A 1 89 ? -7.055 -3.564 3.560 1.00 88.44 89 ALA A N 1
ATOM 701 C CA . ALA A 1 89 ? -8.370 -3.371 2.951 1.00 88.44 89 ALA A CA 1
ATOM 702 C C . ALA A 1 89 ? -8.587 -1.982 2.309 1.00 88.44 89 ALA A C 1
ATOM 704 O O . ALA A 1 89 ? -9.250 -1.927 1.280 1.00 88.44 89 ALA A O 1
ATOM 705 N N . PRO A 1 90 ? -8.079 -0.855 2.838 1.00 89.56 90 PRO A N 1
ATOM 706 C CA . PRO A 1 90 ? -8.342 0.469 2.265 1.00 89.56 90 PRO A CA 1
ATOM 707 C C . PRO A 1 90 ? -7.723 0.710 0.880 1.00 89.56 90 PRO A C 1
ATOM 709 O O . PRO A 1 90 ? -6.641 0.215 0.560 1.00 89.56 90 PRO A O 1
ATOM 712 N N . GLU A 1 91 ? -8.363 1.582 0.091 1.00 90.50 91 GLU A N 1
ATOM 713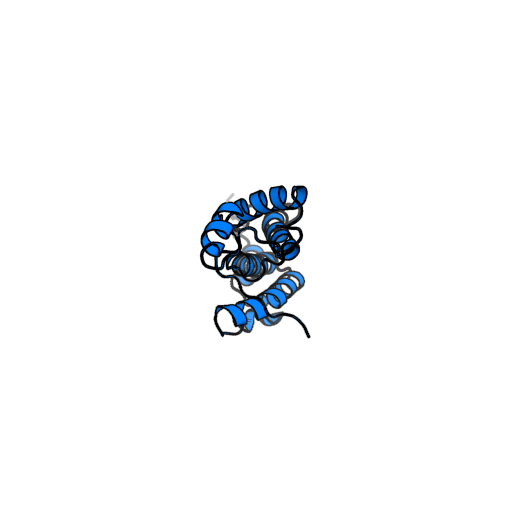 C CA . GLU A 1 91 ? -7.904 1.998 -1.247 1.00 90.50 91 GLU A CA 1
ATOM 714 C C . GLU A 1 91 ? -6.431 2.465 -1.294 1.00 90.50 91 GLU A C 1
ATOM 716 O O . GLU A 1 91 ? -5.725 2.105 -2.243 1.00 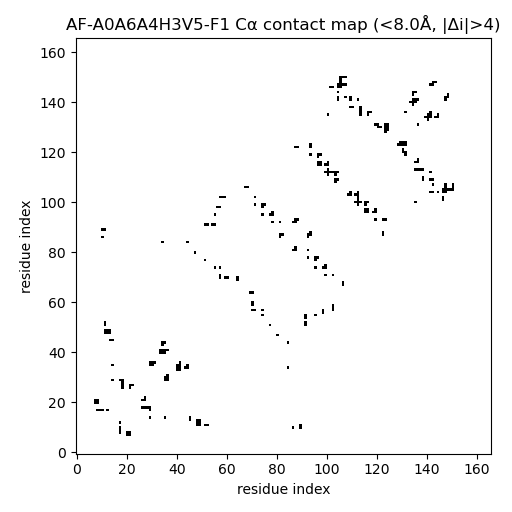90.50 91 GLU A O 1
ATOM 721 N N . PRO A 1 92 ? -5.893 3.196 -0.290 1.00 92.81 92 PRO A N 1
ATOM 722 C CA . PRO A 1 92 ? -4.479 3.566 -0.284 1.00 92.81 92 PRO A CA 1
ATOM 723 C C . PRO A 1 92 ? -3.503 2.387 -0.368 1.00 92.81 92 PRO A C 1
ATOM 725 O O . PRO A 1 92 ? -2.446 2.550 -0.980 1.00 92.81 92 PRO A O 1
ATOM 728 N N . TYR A 1 93 ? -3.831 1.208 0.173 1.00 94.62 93 TYR A N 1
ATOM 729 C CA . TYR A 1 93 ? -2.979 0.020 0.051 1.00 94.62 93 TYR A CA 1
ATOM 730 C C . TYR A 1 93 ? -2.917 -0.462 -1.401 1.00 94.62 93 TYR A C 1
ATOM 732 O O . TYR A 1 93 ? -1.834 -0.535 -1.991 1.00 94.62 93 TYR A O 1
ATOM 740 N N . LYS A 1 94 ? -4.088 -0.672 -2.019 1.00 93.88 94 LYS A N 1
ATOM 741 C CA . LYS A 1 94 ? -4.225 -1.068 -3.430 1.00 93.88 94 LYS A CA 1
ATOM 742 C C . LYS A 1 94 ? -3.496 -0.093 -4.357 1.00 93.88 94 LYS A C 1
ATOM 744 O O . LYS A 1 94 ? -2.666 -0.498 -5.174 1.00 93.88 94 LYS A O 1
ATOM 749 N N . ARG A 1 95 ? -3.756 1.207 -4.196 1.00 93.12 95 ARG A N 1
ATOM 750 C CA . ARG A 1 95 ? -3.155 2.258 -5.025 1.00 93.12 95 ARG A CA 1
ATOM 751 C C . ARG A 1 95 ? -1.636 2.301 -4.883 1.00 93.12 95 ARG A C 1
ATOM 753 O O . ARG A 1 95 ? -0.940 2.416 -5.890 1.00 93.12 95 ARG A O 1
ATOM 760 N N . THR A 1 96 ? -1.111 2.180 -3.663 1.00 95.88 96 THR A N 1
ATOM 761 C CA . THR A 1 96 ? 0.343 2.211 -3.433 1.00 95.88 96 THR A CA 1
ATOM 762 C C . THR A 1 96 ? 1.028 0.992 -4.050 1.00 95.88 96 THR A C 1
ATOM 764 O O . THR A 1 96 ? 2.052 1.143 -4.715 1.00 95.88 96 THR A O 1
ATOM 767 N N . LEU A 1 97 ? 0.435 -0.200 -3.932 1.00 96.19 97 LEU A N 1
ATOM 768 C CA . LEU A 1 97 ? 0.936 -1.399 -4.608 1.00 96.19 97 LEU A CA 1
ATOM 769 C C . LEU A 1 97 ? 0.977 -1.225 -6.131 1.00 96.19 97 LEU A C 1
ATOM 771 O O . LEU A 1 97 ? 1.977 -1.568 -6.760 1.00 96.19 97 LEU A O 1
ATOM 775 N N . HIS A 1 98 ? -0.066 -0.646 -6.728 1.00 93.62 98 HIS A N 1
ATOM 776 C CA . HIS A 1 98 ? -0.092 -0.394 -8.168 1.00 93.62 98 HIS A CA 1
ATOM 777 C C . HIS A 1 98 ? 1.010 0.586 -8.610 1.00 93.62 98 HIS A C 1
ATOM 779 O O . HIS A 1 98 ? 1.691 0.347 -9.610 1.00 93.62 98 HIS A O 1
ATOM 785 N N . LEU A 1 99 ? 1.257 1.647 -7.831 1.00 94.88 99 LEU A N 1
ATOM 786 C CA . LEU A 1 99 ? 2.370 2.573 -8.073 1.00 94.88 99 LEU A CA 1
ATOM 787 C C . LEU A 1 99 ? 3.732 1.870 -7.997 1.00 94.88 99 LEU A C 1
ATOM 789 O O . LEU A 1 99 ? 4.581 2.115 -8.851 1.00 94.88 99 LEU A O 1
ATOM 793 N N . LEU A 1 100 ? 3.932 0.968 -7.032 1.00 96.50 100 LEU A N 1
ATOM 794 C CA . LEU A 1 100 ? 5.173 0.198 -6.898 1.00 96.50 100 LEU A CA 1
ATOM 795 C C . LEU A 1 100 ? 5.404 -0.746 -8.083 1.00 96.50 100 LEU A C 1
ATOM 797 O O . LEU A 1 100 ? 6.521 -0.808 -8.596 1.00 96.50 100 LEU A O 1
ATOM 801 N N . VAL A 1 101 ? 4.364 -1.437 -8.562 1.00 95.31 101 VAL A N 1
ATOM 802 C CA . VAL A 1 101 ? 4.456 -2.282 -9.766 1.00 95.31 101 VAL A CA 1
ATOM 803 C C . VAL A 1 101 ? 4.926 -1.456 -10.964 1.00 95.31 101 VAL A C 1
ATOM 805 O O . VAL A 1 101 ? 5.868 -1.850 -11.655 1.00 95.31 101 VAL A O 1
ATOM 808 N N . ASN A 1 102 ? 4.321 -0.288 -11.184 1.00 93.00 102 ASN A N 1
ATOM 809 C CA . ASN A 1 102 ? 4.676 0.588 -12.299 1.00 93.00 102 ASN A CA 1
ATOM 810 C C . ASN A 1 102 ? 6.090 1.176 -12.149 1.00 93.00 102 ASN A C 1
ATOM 812 O O . ASN A 1 102 ? 6.855 1.189 -13.113 1.00 93.00 102 ASN A O 1
ATOM 816 N N . ALA A 1 103 ? 6.471 1.603 -10.943 1.00 94.38 103 ALA A N 1
ATOM 817 C CA . ALA A 1 103 ? 7.778 2.194 -10.676 1.00 94.38 103 ALA A CA 1
ATOM 818 C C . ALA A 1 103 ? 8.927 1.183 -10.824 1.00 94.38 103 ALA A C 1
ATOM 820 O O . ALA A 1 103 ? 9.927 1.479 -11.478 1.00 94.38 103 ALA A O 1
ATOM 821 N N . TYR A 1 104 ? 8.779 -0.039 -10.302 1.00 95.75 104 TYR A N 1
ATOM 822 C CA . TYR A 1 104 ? 9.789 -1.082 -10.503 1.00 95.75 104 TYR A CA 1
ATOM 823 C C . TYR A 1 104 ? 9.824 -1.600 -11.945 1.00 95.75 104 TYR A C 1
ATOM 825 O O . TYR A 1 104 ? 10.905 -1.907 -12.447 1.00 95.75 104 TYR A O 1
ATOM 833 N N . SER A 1 105 ? 8.689 -1.603 -12.654 1.00 93.88 105 SER A N 1
ATOM 834 C CA . SER A 1 105 ? 8.670 -1.875 -14.100 1.00 93.88 105 SER A CA 1
ATOM 835 C C . SER A 1 105 ? 9.457 -0.820 -14.880 1.00 93.88 105 SER A C 1
ATOM 837 O O . SER A 1 105 ? 10.240 -1.174 -15.759 1.00 93.88 105 SER A O 1
ATOM 839 N N . HIS A 1 106 ? 9.318 0.460 -14.515 1.00 91.50 106 HIS A N 1
ATOM 840 C CA . HIS A 1 106 ? 10.101 1.562 -15.082 1.00 91.50 106 HIS A CA 1
ATOM 841 C C . HIS A 1 106 ? 11.604 1.421 -14.789 1.00 91.50 106 HIS A C 1
ATOM 843 O O . HIS A 1 106 ? 12.428 1.577 -15.686 1.00 91.50 106 HIS A O 1
ATOM 849 N N . LEU A 1 107 ? 11.983 1.025 -13.569 1.00 92.19 107 LEU A N 1
ATOM 850 C CA . LEU A 1 107 ? 13.381 0.701 -13.247 1.00 92.19 107 LEU A CA 1
ATOM 851 C C . LEU A 1 107 ? 13.885 -0.601 -13.889 1.00 92.19 107 LEU A C 1
ATOM 853 O O . LEU A 1 107 ? 15.067 -0.924 -13.760 1.00 92.19 107 LEU A O 1
ATOM 857 N N . GLN A 1 108 ? 13.015 -1.332 -14.592 1.00 92.50 108 GLN A N 1
ATOM 858 C CA . GLN A 1 108 ? 13.278 -2.647 -15.176 1.00 92.50 108 GLN A CA 1
ATOM 859 C C . GLN A 1 108 ? 13.666 -3.715 -14.135 1.00 92.50 108 GLN A C 1
ATOM 861 O O . GLN A 1 108 ? 14.233 -4.750 -14.485 1.00 92.50 108 GLN 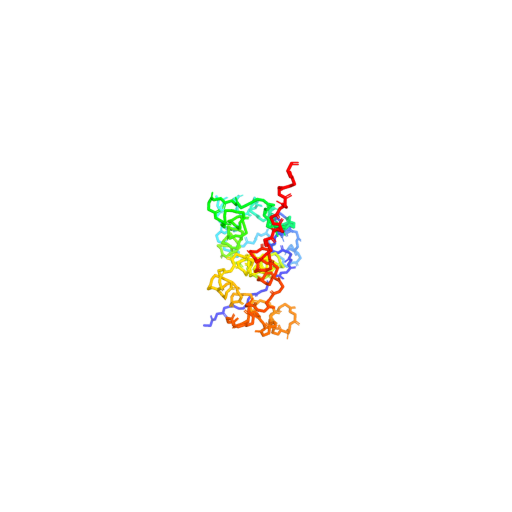A O 1
ATOM 866 N N . ASP A 1 109 ? 13.311 -3.497 -12.867 1.00 95.19 109 ASP A N 1
ATOM 867 C CA . ASP A 1 109 ? 13.446 -4.461 -11.774 1.00 95.19 109 ASP A CA 1
ATOM 868 C C . ASP A 1 109 ? 12.200 -5.361 -11.751 1.00 95.19 109 ASP A C 1
ATOM 870 O O . ASP A 1 109 ? 11.251 -5.178 -10.984 1.00 95.19 109 ASP A O 1
ATOM 874 N N . ILE A 1 110 ? 12.173 -6.311 -12.690 1.00 95.62 110 ILE A N 1
ATOM 875 C CA . ILE A 1 110 ? 11.008 -7.173 -12.936 1.00 95.62 110 ILE A CA 1
ATOM 876 C C . ILE A 1 110 ? 10.679 -8.048 -11.723 1.00 95.62 110 ILE A C 1
ATOM 878 O O . ILE A 1 110 ? 9.509 -8.342 -11.482 1.00 95.62 110 ILE A O 1
ATOM 882 N N . ASP A 1 111 ? 11.682 -8.461 -10.949 1.00 96.44 111 ASP A N 1
ATOM 883 C CA . ASP A 1 111 ? 11.458 -9.326 -9.793 1.00 96.44 111 ASP A CA 1
ATOM 884 C C . ASP A 1 111 ? 10.764 -8.558 -8.656 1.00 96.44 111 ASP A C 1
ATOM 886 O O . ASP A 1 111 ? 9.783 -9.064 -8.101 1.00 96.44 111 ASP A O 1
ATOM 890 N N . LYS A 1 112 ? 11.159 -7.304 -8.379 1.00 97.12 112 LYS A N 1
ATOM 891 C CA . LYS A 1 112 ? 10.414 -6.449 -7.437 1.00 97.12 112 LYS A CA 1
ATOM 892 C C . LYS A 1 112 ? 9.032 -6.069 -7.968 1.00 97.12 112 LYS A C 1
ATOM 894 O O . LYS A 1 112 ? 8.067 -6.098 -7.206 1.00 97.12 112 LYS A O 1
ATOM 899 N N . ALA A 1 113 ? 8.894 -5.777 -9.262 1.00 96.94 113 ALA A N 1
ATOM 900 C CA . ALA A 1 113 ? 7.584 -5.505 -9.858 1.00 96.94 113 ALA A CA 1
ATOM 901 C C . ALA A 1 113 ? 6.622 -6.699 -9.687 1.00 96.94 113 ALA A C 1
ATOM 903 O O . ALA A 1 113 ? 5.484 -6.516 -9.255 1.00 96.94 113 ALA A O 1
ATOM 904 N N . LEU A 1 114 ? 7.090 -7.931 -9.928 1.00 96.81 114 LEU A N 1
ATOM 905 C CA . LEU A 1 114 ? 6.303 -9.146 -9.694 1.00 96.81 114 LEU A CA 1
ATOM 906 C C . LEU A 1 114 ? 5.976 -9.368 -8.220 1.00 96.81 114 LEU A C 1
ATOM 908 O O . LEU A 1 114 ? 4.877 -9.827 -7.910 1.00 96.81 114 LEU A O 1
ATOM 912 N N . PHE A 1 115 ? 6.908 -9.072 -7.312 1.00 97.25 115 PHE A N 1
ATOM 913 C CA . PHE A 1 115 ? 6.664 -9.177 -5.875 1.00 97.25 115 PHE A CA 1
ATOM 914 C C . PHE A 1 115 ? 5.449 -8.335 -5.459 1.00 97.25 115 PHE A C 1
ATOM 916 O O . PHE A 1 115 ? 4.518 -8.862 -4.847 1.00 97.25 115 PHE A O 1
ATOM 923 N N . TYR A 1 116 ? 5.398 -7.065 -5.866 1.00 97.50 116 TYR A N 1
ATOM 924 C CA . TYR A 1 116 ? 4.260 -6.197 -5.552 1.00 97.50 116 TYR A CA 1
ATOM 925 C C . TYR A 1 116 ? 2.997 -6.555 -6.344 1.00 97.50 116 TYR A C 1
ATOM 927 O O . TYR A 1 116 ? 1.901 -6.475 -5.793 1.00 97.50 116 TYR A O 1
ATOM 935 N N . ALA A 1 117 ? 3.115 -7.034 -7.587 1.00 96.69 117 ALA A N 1
ATOM 936 C CA . ALA A 1 117 ? 1.959 -7.479 -8.369 1.00 96.69 117 ALA A CA 1
ATOM 937 C C . ALA A 1 117 ? 1.265 -8.697 -7.734 1.00 96.69 117 ALA A C 1
ATOM 939 O O . ALA A 1 117 ? 0.036 -8.784 -7.722 1.00 96.69 117 ALA A O 1
ATOM 940 N N . LYS A 1 118 ? 2.038 -9.617 -7.140 1.00 95.50 118 LYS A N 1
ATOM 941 C CA . LYS A 1 118 ? 1.500 -10.754 -6.376 1.00 95.50 118 LYS A CA 1
ATOM 942 C C . LYS A 1 118 ? 0.723 -10.305 -5.141 1.00 95.50 118 LYS A C 1
ATOM 944 O O . LYS A 1 118 ? -0.319 -10.891 -4.865 1.00 95.50 118 LYS A O 1
ATOM 949 N N . LYS A 1 119 ? 1.194 -9.268 -4.436 1.00 95.81 119 LYS A N 1
ATOM 950 C CA . LYS A 1 119 ? 0.452 -8.646 -3.324 1.00 95.81 119 LYS A CA 1
ATOM 951 C C . LYS A 1 119 ? -0.820 -7.942 -3.809 1.00 95.81 119 LYS A C 1
ATOM 953 O O . LYS A 1 119 ? -1.859 -8.054 -3.175 1.00 95.81 119 LYS A O 1
ATOM 958 N N . LEU A 1 120 ? -0.751 -7.259 -4.952 1.00 95.38 120 LEU A N 1
ATOM 959 C CA . LEU A 1 120 ? -1.868 -6.499 -5.520 1.00 95.38 120 LEU A CA 1
ATOM 960 C C . LEU A 1 120 ? -3.014 -7.393 -6.007 1.00 95.38 120 LEU A C 1
ATOM 962 O O . LEU A 1 120 ? -4.178 -7.044 -5.834 1.00 95.38 120 LEU A O 1
ATOM 966 N N . LYS A 1 121 ? -2.701 -8.554 -6.594 1.00 94.38 121 LYS A N 1
ATOM 967 C CA . LYS A 1 121 ? -3.693 -9.462 -7.190 1.00 94.38 121 LYS A CA 1
ATOM 968 C C . LYS A 1 121 ? -4.893 -9.783 -6.276 1.00 94.38 121 LYS A C 1
ATOM 970 O O . LYS A 1 121 ? -6.019 -9.549 -6.717 1.00 94.38 121 LYS A O 1
ATOM 975 N N . PRO A 1 122 ? -4.716 -10.317 -5.050 1.00 93.69 122 PRO A N 1
ATOM 976 C CA . PRO A 1 122 ? -5.850 -10.616 -4.175 1.00 93.69 122 PRO A CA 1
ATOM 977 C C . PRO A 1 122 ? -6.624 -9.358 -3.758 1.00 93.69 122 PRO A C 1
ATOM 979 O O . PRO A 1 122 ? -7.836 -9.434 -3.585 1.00 93.69 122 PRO A O 1
ATOM 982 N N . VAL A 1 123 ? -5.957 -8.202 -3.656 1.00 93.06 123 VAL A N 1
ATOM 983 C CA . VAL A 1 123 ? -6.590 -6.925 -3.291 1.00 93.06 123 VAL A CA 1
ATOM 984 C C . VAL A 1 123 ? -7.504 -6.425 -4.408 1.00 93.06 123 VAL A C 1
ATOM 986 O O . VAL A 1 123 ? -8.649 -6.081 -4.137 1.00 93.06 123 VAL A O 1
ATOM 989 N N . CYS A 1 124 ? -7.046 -6.438 -5.666 1.00 90.88 124 CYS A N 1
ATOM 990 C CA . CYS A 1 124 ? -7.881 -6.087 -6.822 1.00 90.88 124 CYS A CA 1
ATOM 991 C C . CYS A 1 124 ? -9.120 -6.980 -6.909 1.00 90.88 124 CYS A C 1
ATOM 993 O O . CYS A 1 124 ? -10.232 -6.476 -7.043 1.00 90.88 124 CYS A O 1
ATOM 995 N N . LYS A 1 125 ? -8.942 -8.294 -6.731 1.00 91.62 125 LYS A N 1
ATOM 996 C CA . LYS A 1 125 ? -10.058 -9.240 -6.745 1.00 91.62 125 LYS A CA 1
ATOM 997 C C . LYS A 1 125 ? -11.077 -8.953 -5.641 1.00 91.62 125 LYS A C 1
ATOM 999 O O . LYS A 1 125 ? -12.273 -9.039 -5.893 1.00 91.62 125 LYS A O 1
ATOM 1004 N N . ALA A 1 126 ? -10.612 -8.606 -4.441 1.00 89.00 126 ALA A N 1
ATOM 1005 C CA . ALA A 1 126 ? -11.483 -8.270 -3.319 1.00 89.00 126 ALA A CA 1
ATOM 1006 C C . ALA A 1 126 ? -12.228 -6.935 -3.513 1.00 89.00 126 ALA A C 1
ATOM 1008 O O . ALA A 1 126 ? -13.387 -6.833 -3.131 1.00 89.00 126 ALA A O 1
ATOM 1009 N N . HIS A 1 127 ? -11.579 -5.928 -4.108 1.00 85.19 127 HIS A N 1
ATOM 1010 C CA . HIS A 1 127 ? -12.157 -4.592 -4.315 1.00 85.19 127 HIS A CA 1
ATOM 1011 C C . HIS A 1 127 ? -13.105 -4.507 -5.507 1.00 85.19 127 HIS A C 1
ATOM 1013 O O . HIS A 1 127 ? -14.145 -3.863 -5.428 1.00 85.19 127 HIS A O 1
ATOM 1019 N N . GLU A 1 128 ? -12.717 -5.105 -6.629 1.00 86.06 128 GLU A N 1
ATOM 1020 C CA . GLU A 1 128 ? -13.338 -4.850 -7.933 1.00 86.06 128 GLU A CA 1
ATOM 1021 C C . GLU A 1 128 ? -14.005 -6.106 -8.511 1.00 86.06 128 GLU A C 1
ATOM 1023 O O . GLU A 1 128 ? -14.629 -6.048 -9.566 1.00 86.06 128 GLU A O 1
ATOM 1028 N N . GLY A 1 129 ? -13.853 -7.264 -7.858 1.00 87.38 129 GLY A N 1
ATOM 1029 C CA . GLY A 1 129 ? -14.346 -8.548 -8.362 1.00 87.38 129 GLY A CA 1
ATOM 1030 C C . GLY A 1 129 ? -13.602 -9.065 -9.600 1.00 87.38 129 GLY A C 1
ATOM 1031 O O . GLY A 1 129 ? -13.929 -10.141 -10.098 1.00 87.38 129 GLY A O 1
ATOM 1032 N N . VAL A 1 130 ? -12.592 -8.335 -10.084 1.00 85.69 130 VAL A N 1
ATOM 1033 C CA . VAL A 1 130 ? -11.795 -8.680 -11.266 1.00 85.69 130 VAL A CA 1
ATOM 1034 C C . VAL A 1 130 ? -10.361 -9.035 -10.890 1.00 85.69 130 VAL A C 1
ATOM 1036 O O . VAL A 1 130 ? -9.767 -8.479 -9.964 1.00 85.69 130 VAL A O 1
ATOM 1039 N N . ASP A 1 131 ? -9.788 -9.987 -11.622 1.00 87.88 131 ASP A N 1
ATOM 1040 C CA . ASP A 1 131 ? -8.374 -10.318 -11.488 1.00 87.88 131 ASP A CA 1
ATOM 1041 C C . ASP A 1 131 ? -7.493 -9.197 -12.058 1.00 87.88 131 ASP A C 1
ATOM 1043 O O . ASP A 1 131 ? -7.821 -8.559 -13.060 1.00 87.88 131 ASP A O 1
ATOM 1047 N N . LEU A 1 132 ? -6.325 -8.997 -11.437 1.00 88.00 132 LEU A N 1
ATOM 1048 C CA . LEU A 1 132 ? -5.304 -8.092 -11.961 1.00 88.00 132 LEU A CA 1
ATOM 1049 C C . LEU A 1 132 ? -4.934 -8.504 -13.403 1.00 88.00 132 LEU A C 1
ATOM 1051 O O . LEU A 1 132 ? -4.701 -9.698 -13.634 1.00 88.00 132 LEU A O 1
ATOM 1055 N N . PRO A 1 133 ? -4.823 -7.561 -14.363 1.00 86.94 133 PRO A N 1
ATOM 1056 C CA . PRO A 1 133 ? -4.543 -7.891 -15.755 1.00 86.94 133 PRO A CA 1
ATOM 1057 C C . PRO A 1 133 ? -3.320 -8.798 -15.914 1.00 86.94 133 PRO A C 1
ATOM 1059 O O . PRO A 1 133 ? -2.276 -8.569 -15.296 1.00 86.94 133 PRO A O 1
ATOM 1062 N N . ALA A 1 134 ? -3.424 -9.797 -16.797 1.00 86.38 134 ALA A N 1
ATOM 1063 C CA . ALA A 1 134 ? -2.395 -10.824 -16.993 1.00 86.38 134 ALA A CA 1
ATOM 1064 C C . ALA A 1 134 ? -1.002 -10.249 -17.316 1.00 86.38 134 ALA A C 1
ATOM 1066 O O . ALA A 1 134 ? 0.016 -10.862 -16.984 1.00 86.38 134 ALA A O 1
ATOM 1067 N N . MET A 1 135 ? -0.947 -9.046 -17.901 1.00 87.56 135 MET A N 1
ATOM 1068 C CA . MET A 1 135 ? 0.308 -8.345 -18.176 1.00 87.56 135 MET A CA 1
ATOM 1069 C C . MET A 1 135 ? 1.138 -8.073 -16.912 1.00 87.56 135 MET A C 1
ATOM 1071 O O . MET A 1 135 ? 2.359 -8.090 -16.977 1.00 87.56 135 MET A O 1
ATOM 1075 N N . TYR A 1 136 ? 0.515 -7.905 -15.745 1.00 88.81 136 TYR A N 1
ATOM 1076 C CA . TYR A 1 136 ? 1.233 -7.678 -14.487 1.00 88.81 136 TYR A CA 1
ATOM 1077 C C . TYR A 1 136 ? 1.669 -8.971 -13.784 1.00 88.81 136 TYR A C 1
ATOM 1079 O O . TYR A 1 136 ? 2.416 -8.923 -12.810 1.00 88.81 136 TYR A O 1
ATOM 1087 N N . LEU A 1 137 ? 1.213 -10.134 -14.257 1.00 89.00 137 LEU A N 1
ATOM 1088 C CA . LEU A 1 137 ? 1.387 -11.416 -13.566 1.00 89.00 137 LEU A CA 1
ATOM 1089 C C . LEU A 1 137 ? 2.557 -12.254 -14.099 1.00 89.00 137 LEU A C 1
ATOM 1091 O O . LEU A 1 137 ? 2.845 -13.320 -13.555 1.00 89.00 137 LEU A O 1
ATOM 1095 N N . SER A 1 138 ? 3.242 -11.799 -15.149 1.00 92.50 138 SER A N 1
ATOM 1096 C CA . SER A 1 138 ? 4.340 -12.534 -15.780 1.00 92.50 138 SER A CA 1
ATOM 1097 C C . SER A 1 138 ? 5.521 -11.629 -16.123 1.00 92.50 138 SER A C 1
ATOM 1099 O O . SER A 1 138 ? 5.369 -10.428 -16.347 1.00 92.50 138 SER A O 1
ATOM 1101 N N . LYS A 1 139 ? 6.722 -12.219 -16.203 1.00 92.88 139 LYS A N 1
ATOM 1102 C CA . LYS A 1 139 ? 7.938 -11.492 -16.605 1.00 92.88 139 LYS A CA 1
ATOM 1103 C C . LYS A 1 139 ? 7.806 -10.899 -18.011 1.00 92.88 139 LYS A C 1
ATOM 1105 O O . LYS A 1 139 ? 8.211 -9.762 -18.228 1.00 92.88 139 LYS A O 1
ATOM 1110 N N . SER A 1 140 ? 7.259 -11.660 -18.960 1.00 92.06 140 SER A N 1
ATOM 1111 C CA . SER A 1 140 ? 7.030 -11.205 -20.339 1.00 92.06 140 SER A CA 1
ATOM 1112 C C . SER A 1 140 ? 5.981 -10.095 -20.410 1.00 92.06 140 SER A C 1
ATOM 1114 O O . SER A 1 140 ? 6.190 -9.098 -21.101 1.00 92.06 140 SER A O 1
ATOM 1116 N N . GLY A 1 141 ? 4.894 -10.225 -19.646 1.00 91.50 141 GLY A N 1
ATOM 1117 C CA . GLY A 1 141 ? 3.860 -9.201 -19.546 1.00 91.50 141 GLY A CA 1
ATOM 1118 C C . GLY A 1 141 ? 4.400 -7.875 -19.008 1.00 91.50 141 GLY A C 1
ATOM 1119 O O . GLY A 1 141 ? 4.199 -6.837 -19.632 1.00 91.50 141 GLY A O 1
ATOM 1120 N N . LEU A 1 142 ? 5.170 -7.900 -17.915 1.00 92.69 142 LEU A N 1
ATOM 1121 C CA . LEU A 1 142 ? 5.726 -6.680 -17.318 1.00 92.69 142 LEU A CA 1
ATOM 1122 C C . LEU A 1 142 ? 6.734 -5.984 -18.233 1.00 92.69 142 LEU A C 1
ATOM 1124 O O . LEU A 1 142 ? 6.767 -4.756 -18.279 1.00 92.69 142 LEU A O 1
ATOM 1128 N N . LYS A 1 143 ? 7.510 -6.744 -19.014 1.00 91.94 143 LYS A N 1
ATOM 1129 C CA . LYS A 1 143 ? 8.379 -6.187 -20.066 1.00 91.94 143 LYS A CA 1
ATOM 1130 C C . LYS A 1 143 ? 7.598 -5.508 -21.194 1.00 91.94 143 LYS A C 1
ATOM 1132 O O . LYS A 1 143 ? 8.155 -4.676 -21.894 1.00 91.94 143 LYS A O 1
ATOM 1137 N N . SER A 1 144 ? 6.322 -5.843 -21.352 1.00 89.00 144 SER A N 1
ATOM 1138 C CA . SER A 1 144 ? 5.416 -5.206 -22.313 1.00 89.00 144 SER A CA 1
ATOM 1139 C C . SER A 1 144 ? 4.615 -4.057 -21.686 1.00 89.00 144 SER A C 1
ATOM 1141 O O . SER A 1 144 ? 3.823 -3.416 -22.371 1.00 89.00 144 SER A O 1
ATOM 1143 N N . SER A 1 145 ? 4.792 -3.786 -20.385 1.00 87.38 145 SER A N 1
ATOM 1144 C CA . SER A 1 145 ? 4.071 -2.712 -19.701 1.00 87.38 145 SER A CA 1
ATOM 1145 C C . SER A 1 145 ? 4.517 -1.330 -20.200 1.00 87.38 145 SER A C 1
ATOM 1147 O O . SER A 1 145 ? 5.699 -1.143 -20.517 1.00 87.38 145 SER A O 1
ATOM 1149 N N . PRO A 1 146 ? 3.621 -0.323 -20.201 1.00 85.56 146 PRO A N 1
ATOM 1150 C CA . PRO A 1 146 ? 3.970 1.036 -20.616 1.00 85.56 146 PRO A CA 1
ATOM 1151 C C . PRO A 1 146 ? 5.177 1.609 -19.860 1.00 85.56 146 PRO A C 1
ATOM 1153 O O . PR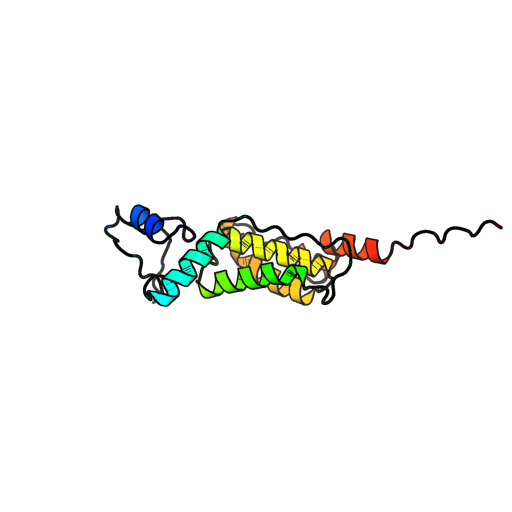O A 1 146 ? 6.049 2.223 -20.469 1.00 85.56 146 PRO A O 1
ATOM 1156 N N . GLY A 1 147 ? 5.268 1.355 -18.548 1.00 84.69 147 GLY A N 1
ATOM 1157 C CA . GLY A 1 147 ? 6.377 1.827 -17.716 1.00 84.69 147 GLY A CA 1
ATOM 1158 C C . GLY A 1 147 ? 7.730 1.250 -18.137 1.00 84.69 147 GLY A C 1
ATOM 1159 O O . GLY A 1 147 ? 8.703 1.997 -18.253 1.00 84.69 147 GLY A O 1
ATOM 1160 N N . TYR A 1 148 ? 7.784 -0.056 -18.420 1.00 90.56 148 TYR A N 1
ATOM 1161 C CA . TYR A 1 148 ? 9.002 -0.707 -18.908 1.00 90.56 148 TYR A CA 1
ATOM 1162 C C . TYR A 1 148 ? 9.391 -0.208 -20.301 1.00 90.56 148 TYR A C 1
ATOM 1164 O O . TYR A 1 148 ? 10.554 0.125 -20.538 1.00 90.56 148 TYR A O 1
ATOM 1172 N N . MET A 1 149 ? 8.421 -0.145 -21.218 1.00 89.19 149 MET A N 1
ATOM 1173 C CA . MET A 1 149 ? 8.653 0.247 -22.609 1.00 89.19 149 MET A CA 1
ATOM 1174 C C . MET A 1 149 ? 9.134 1.696 -22.715 1.00 89.19 149 MET A C 1
ATOM 1176 O O . MET A 1 149 ? 10.104 1.957 -23.424 1.00 89.19 149 MET A O 1
ATOM 1180 N N . ALA A 1 150 ? 8.538 2.618 -21.952 1.00 85.69 150 ALA A N 1
ATOM 1181 C CA . ALA A 1 150 ? 8.977 4.011 -21.897 1.00 85.69 150 ALA A CA 1
ATOM 1182 C C . ALA A 1 150 ? 10.441 4.135 -21.435 1.00 85.69 150 ALA A C 1
ATOM 1184 O O . ALA A 1 150 ? 11.238 4.822 -22.074 1.00 85.69 150 ALA A O 1
ATOM 1185 N N . ALA A 1 151 ? 10.827 3.413 -20.378 1.00 86.44 151 ALA A N 1
ATOM 1186 C CA . ALA A 1 151 ? 12.207 3.405 -19.888 1.00 86.44 151 ALA A CA 1
ATOM 1187 C C . ALA A 1 151 ? 13.188 2.758 -20.883 1.00 86.44 151 ALA A C 1
ATOM 1189 O O . ALA A 1 151 ? 14.318 3.220 -21.048 1.00 86.44 151 ALA A O 1
ATOM 1190 N N . ALA A 1 152 ? 12.769 1.686 -21.564 1.00 86.12 152 ALA A N 1
ATOM 1191 C CA . ALA A 1 152 ? 13.577 1.025 -22.586 1.00 86.12 152 ALA A CA 1
ATOM 1192 C C . ALA A 1 152 ? 13.825 1.939 -23.796 1.00 86.12 152 ALA A C 1
ATOM 1194 O O . ALA A 1 152 ? 14.953 2.022 -24.281 1.00 86.12 152 ALA A O 1
ATOM 1195 N N . MET A 1 153 ? 12.798 2.664 -24.248 1.00 84.50 153 MET A N 1
ATOM 1196 C CA . MET A 1 153 ? 12.916 3.642 -25.332 1.00 84.50 153 MET A CA 1
ATOM 1197 C C . MET A 1 153 ? 13.866 4.782 -24.960 1.00 84.50 153 MET A C 1
ATOM 1199 O O . MET A 1 153 ? 14.742 5.102 -25.754 1.00 84.50 153 MET A O 1
ATOM 1203 N N . GLN A 1 154 ? 13.771 5.328 -23.743 1.00 79.69 154 GLN A N 1
ATOM 1204 C CA . GLN A 1 154 ? 14.688 6.372 -23.265 1.00 79.69 154 GLN A CA 1
ATOM 1205 C C . GLN A 1 154 ? 16.155 5.920 -23.251 1.00 79.69 154 GLN A C 1
ATOM 1207 O O . GLN A 1 154 ? 17.031 6.687 -23.631 1.00 79.69 154 GLN A O 1
ATOM 1212 N N . LYS A 1 155 ? 16.441 4.667 -22.870 1.00 74.50 155 LYS A N 1
ATOM 1213 C CA . LYS A 1 155 ? 17.811 4.119 -22.921 1.00 74.50 155 LYS A CA 1
ATOM 1214 C C . LYS A 1 155 ? 18.345 3.960 -24.346 1.00 74.50 155 LYS A C 1
ATOM 1216 O O . LYS A 1 155 ? 19.548 4.083 -24.560 1.00 74.50 155 LYS A O 1
ATOM 1221 N N . ASN A 1 156 ? 1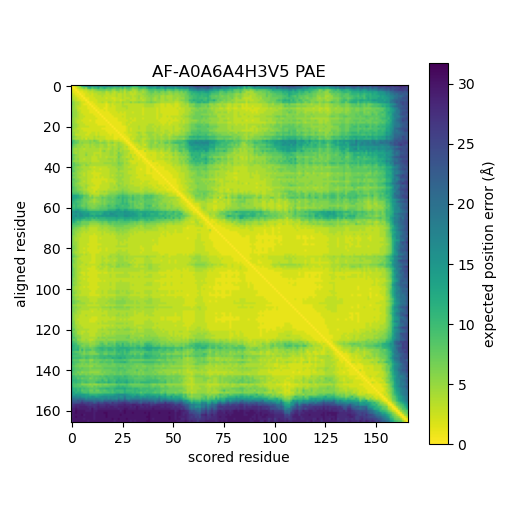7.466 3.647 -25.294 1.00 70.88 156 ASN A N 1
ATOM 1222 C CA . ASN A 1 156 ? 17.831 3.410 -26.691 1.00 70.88 156 ASN A CA 1
ATOM 1223 C C . ASN A 1 156 ? 17.855 4.700 -27.524 1.00 70.88 156 ASN A C 1
ATOM 1225 O O . ASN A 1 156 ? 18.425 4.711 -28.615 1.00 70.88 156 ASN A O 1
ATOM 1229 N N . PHE A 1 157 ? 17.259 5.782 -27.021 1.00 58.38 157 PHE A N 1
ATOM 1230 C CA . PHE A 1 157 ? 17.277 7.087 -27.659 1.00 58.38 157 PHE A CA 1
ATOM 1231 C C . PHE A 1 157 ? 18.649 7.745 -27.460 1.00 58.38 157 PHE A C 1
ATOM 1233 O O . PHE A 1 157 ? 18.892 8.463 -26.493 1.00 58.38 157 PHE A O 1
ATOM 1240 N N . LYS A 1 158 ? 19.575 7.482 -28.385 1.00 54.06 158 LYS A N 1
ATOM 1241 C CA . LYS A 1 158 ? 20.751 8.335 -28.574 1.00 54.06 158 LYS A CA 1
ATOM 1242 C C . LYS A 1 158 ? 20.317 9.521 -29.429 1.00 54.06 158 LYS A C 1
ATOM 1244 O O . LYS A 1 158 ? 19.832 9.314 -30.540 1.00 54.06 158 LYS A O 1
ATOM 1249 N N . LEU A 1 159 ? 20.491 10.743 -28.925 1.00 49.31 159 LEU A N 1
ATOM 1250 C CA . LEU A 1 159 ? 20.439 11.929 -29.780 1.00 49.31 159 LEU A CA 1
ATOM 1251 C C . LEU A 1 159 ? 21.420 11.710 -30.946 1.00 49.31 159 LEU A C 1
ATOM 1253 O O . LEU A 1 159 ? 22.512 11.179 -30.702 1.00 49.31 159 LEU A O 1
ATOM 1257 N N . PRO A 1 160 ? 21.060 12.063 -32.194 1.00 46.91 160 PRO A N 1
ATOM 1258 C CA . PRO A 1 160 ? 22.038 12.123 -33.267 1.00 46.91 160 PRO A CA 1
ATOM 1259 C C . PRO A 1 160 ? 23.200 12.976 -32.768 1.00 46.91 160 PRO A C 1
ATOM 1261 O O . PRO A 1 160 ? 22.981 14.087 -32.289 1.00 46.91 160 PRO A O 1
ATOM 1264 N N . GLN A 1 161 ? 24.412 12.422 -32.803 1.00 45.91 161 GLN A N 1
ATOM 1265 C CA . GLN A 1 161 ? 25.621 13.184 -32.525 1.00 45.91 161 GLN A CA 1
ATOM 1266 C C . GLN A 1 161 ? 25.590 14.369 -33.490 1.00 45.91 161 GLN A C 1
ATOM 1268 O O . GLN A 1 161 ? 25.597 14.155 -34.704 1.00 45.91 161 GLN A O 1
ATOM 1273 N N . GLU A 1 162 ? 25.436 15.584 -32.964 1.00 47.28 162 GLU A N 1
ATOM 1274 C CA . GLU A 1 162 ? 25.461 16.789 -33.782 1.00 47.28 162 GLU A CA 1
ATOM 1275 C C . GLU A 1 162 ? 26.737 16.739 -34.619 1.00 47.28 162 GLU A C 1
ATOM 1277 O O . GLU A 1 162 ? 27.842 16.571 -34.096 1.00 47.28 162 GLU A O 1
ATOM 1282 N N . TYR A 1 163 ? 26.570 16.784 -35.940 1.00 47.19 163 TYR A N 1
ATOM 1283 C CA . TYR A 1 163 ? 27.687 16.920 -36.851 1.00 47.19 163 TYR A CA 1
ATOM 1284 C C . TYR A 1 163 ? 28.427 18.196 -36.450 1.00 47.19 163 TYR A C 1
ATOM 1286 O O . TYR A 1 163 ? 27.878 19.290 -36.568 1.00 47.19 163 TYR A O 1
ATOM 1294 N N . HIS A 1 164 ? 29.663 18.049 -35.968 1.00 47.25 164 HIS A N 1
ATOM 1295 C CA . HIS A 1 164 ? 30.623 19.142 -35.933 1.00 47.25 164 HIS A CA 1
ATOM 1296 C C . HIS A 1 164 ? 30.787 19.643 -37.372 1.00 47.25 164 HIS A C 1
ATOM 1298 O O . HIS A 1 164 ? 31.513 19.051 -38.169 1.00 47.25 164 HIS A O 1
ATOM 1304 N N . LEU A 1 165 ? 30.042 20.690 -37.717 1.00 45.75 165 LEU A N 1
ATOM 1305 C CA . LEU A 1 165 ? 30.326 21.508 -38.881 1.00 45.75 165 LEU A CA 1
ATOM 1306 C C . LEU A 1 165 ? 31.569 22.339 -38.552 1.00 45.75 165 LEU A C 1
ATOM 1308 O O . LEU A 1 165 ? 31.667 22.908 -37.464 1.00 45.75 165 LEU A O 1
ATOM 1312 N N . CYS A 1 166 ? 32.513 22.272 -39.489 1.00 46.44 166 CYS A N 1
ATOM 1313 C CA . CYS A 1 166 ? 33.821 22.915 -39.517 1.00 46.44 166 CYS A CA 1
ATOM 1314 C C . CYS A 1 166 ? 33.823 24.393 -39.119 1.00 46.44 166 CYS A C 1
ATOM 1316 O O . CYS A 1 166 ? 32.858 25.106 -39.478 1.00 46.44 166 CYS A O 1
#

pLDDT: mean 86.78, std 10.89, range [45.75, 97.5]

Radius of gyration: 20.84 Å; Cα contacts (8 Å, |Δi|>4): 171; chains: 1; bounding box: 58×44×64 Å

Solvent-accessible surface area (backbone atoms only — not comparable to full-atom values): 9860 Å² total; per-residue (Å²): 136,82,86,86,85,82,76,89,56,64,87,55,48,46,72,71,55,42,27,62,62,31,44,90,76,73,39,76,70,68,66,92,42,57,60,50,63,36,73,74,44,22,58,53,41,45,57,48,27,57,60,59,68,51,88,85,84,87,73,85,66,97,60,92,54,87,60,77,57,60,86,50,46,67,53,54,51,52,51,50,57,29,57,78,67,72,42,63,83,49,67,61,39,51,52,44,32,54,50,49,23,45,51,26,21,36,72,64,38,55,69,62,14,41,54,33,33,62,62,35,30,64,48,39,32,72,75,71,75,40,75,57,62,68,43,53,75,37,74,71,30,34,61,69,30,70,43,19,43,55,44,52,49,58,74,68,60,69,75,78,76,76,78,84,75,131

Organism: NCBI:txid1447944

Nearest PDB structures (foldseek):
  5o01-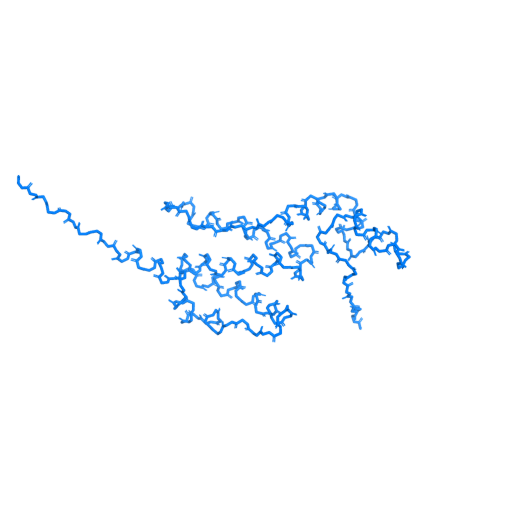assembly2_B  TM=3.852E-01  e=2.294E-01  Prosthecobacter vanneervenii
  6swu-assembly1_B  TM=4.496E-01  e=4.155E-01  Mus musculus
  6ejn-assembly1_A  TM=4.377E-01  e=1.433E+00  Mus musculus
  6swu-assembly1_A  TM=4.464E-01  e=1.835E+00  Mus musculus
  7ai4-assembly1_A  TM=4.320E-01  e=1.746E+00  Homo sapiens

Mean predicted aligned error: 7.05 Å

Foldseek 3Di:
DDDDDDQQDPPLDQQVVSLVSCVVVVPNFDPVDCCGPPPVNVVVSNVLSVVLPDDDDQDQDPDQDVVNCPSLVVLVVNLVSCVVVVNCQDPSNLVSLVSQLLSCLLVVVLVSNQVSLVVNQVNCCVPPVDGDDPLSNDSNSSCVDPSNVVNVVVVVDDDPPPPPDD